Protein AF-A0A0M3J555-F1 (afdb_monomer)

Sequence (147 aa):
MDWLNENDEHSMDILRNAYNRDKSDNFPQTSEHTKFSNSVVDVFTQLNEALKLLKQMDCPNPEVFADMMKRFSKTLNKVLLAYADMVQKDFGKFVSNEKLACILMNNVQQLRVQLEKIYENMGGPNLDPAANTVLTNLQKKLNAVLD

Mean predicted aligned error: 4.76 Å

Secondary structure (DSSP, 8-state):
-HHHHHHHHHHHHHHHHHHHHHHHTT--EEETTEEEEHHHHHHHHHHHHHHHHHHHS--S-HHHHHHHHHHHHHHHHHHHHHHHHHHHHHHHHHTTSHHHHHHHHHHHHHHHHHHHHHHHHHTGGGS-HHHHHHHHHHHHHHHHHH-

pLDDT: mean 88.7, std 6.33, range [58.53, 95.0]

Nearest PDB structures (foldseek):
  7t7c-assembly1_A  TM=9.807E-01  e=5.145E-11  Rattus norvegicus
  3swh-assembly2_B  TM=9.793E-01  e=9.413E-11  Rattus norvegicus
  5ue8-assembly2_B  TM=9.803E-01  e=9.413E-11  Rattus norvegicus
  3swh-assembly1_A  TM=9.825E-01  e=1.557E-10  Rattus norvegicus
  4y21-assembly1_A  TM=9.744E-01  e=2.106E-10  Rattus norvegicus

Structure (mmCIF, N/CA/C/O backbone):
data_AF-A0A0M3J555-F1
#
_entry.id   AF-A0A0M3J555-F1
#
loop_
_atom_site.group_PDB
_atom_site.id
_atom_site.type_symbol
_atom_site.label_atom_id
_atom_site.label_alt_id
_atom_site.label_comp_id
_atom_site.label_asym_id
_atom_site.label_entity_id
_atom_site.label_seq_id
_atom_site.pdbx_PDB_ins_code
_atom_site.Cartn_x
_atom_site.Cartn_y
_atom_site.Cartn_z
_atom_site.occupancy
_atom_site.B_iso_or_equiv
_atom_site.auth_seq_id
_atom_site.auth_comp_id
_atom_site.auth_asym_id
_atom_site.auth_atom_id
_atom_site.pdbx_PDB_model_num
ATOM 1 N N . MET A 1 1 ? 10.109 -15.142 -14.654 1.00 58.53 1 MET A N 1
ATOM 2 C CA . MET A 1 1 ? 9.412 -14.051 -13.918 1.00 58.53 1 MET A CA 1
ATOM 3 C C . MET A 1 1 ? 8.562 -14.637 -12.785 1.00 58.53 1 MET A C 1
ATOM 5 O O . MET A 1 1 ? 7.596 -14.017 -12.361 1.00 58.53 1 MET A O 1
ATOM 9 N N . ASP A 1 2 ? 8.927 -15.816 -12.280 1.00 75.12 2 ASP A N 1
ATOM 10 C CA . ASP A 1 2 ? 8.153 -16.574 -11.294 1.00 75.12 2 ASP A CA 1
ATOM 11 C C . ASP A 1 2 ? 8.258 -15.962 -9.897 1.00 75.12 2 ASP A C 1
ATOM 13 O O . ASP A 1 2 ? 7.241 -15.809 -9.233 1.00 75.12 2 ASP A O 1
ATOM 17 N N . TRP A 1 3 ? 9.429 -15.419 -9.543 1.00 84.38 3 TRP A N 1
ATOM 18 C CA . TRP A 1 3 ? 9.648 -14.745 -8.259 1.00 84.38 3 TRP A CA 1
ATO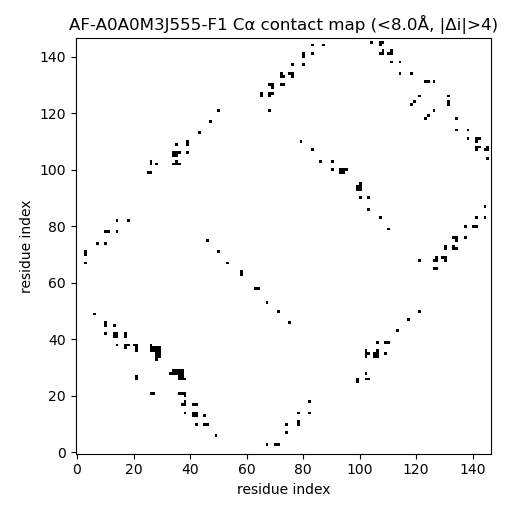M 19 C C . TRP A 1 3 ? 8.676 -13.588 -7.985 1.00 84.38 3 TRP A C 1
ATOM 21 O O . TRP A 1 3 ? 8.223 -13.411 -6.862 1.00 84.38 3 TRP A O 1
ATOM 31 N N . LEU A 1 4 ? 8.313 -12.789 -8.999 1.00 82.25 4 LEU A N 1
ATOM 32 C CA . LEU A 1 4 ? 7.358 -11.687 -8.804 1.00 82.25 4 LEU A CA 1
ATOM 33 C C . LEU A 1 4 ? 5.930 -12.187 -8.574 1.00 82.25 4 LEU A C 1
ATOM 35 O O . LEU A 1 4 ? 5.174 -11.524 -7.869 1.00 82.25 4 LEU A O 1
ATOM 39 N N . ASN A 1 5 ? 5.566 -13.329 -9.162 1.00 86.38 5 ASN A N 1
ATOM 40 C CA . ASN A 1 5 ? 4.270 -13.956 -8.916 1.00 86.38 5 ASN A CA 1
ATOM 41 C C . ASN A 1 5 ? 4.243 -14.562 -7.508 1.00 86.38 5 ASN A C 1
ATOM 43 O O . ASN A 1 5 ? 3.308 -14.295 -6.762 1.00 86.38 5 ASN A O 1
ATOM 47 N N . GLU A 1 6 ? 5.308 -15.270 -7.119 1.00 88.06 6 GLU A N 1
ATOM 48 C CA . GLU A 1 6 ? 5.482 -15.789 -5.757 1.00 88.06 6 GLU A CA 1
ATOM 49 C C . GLU A 1 6 ? 5.450 -14.654 -4.728 1.00 88.06 6 GLU A C 1
ATOM 51 O O . GLU A 1 6 ? 4.784 -14.759 -3.704 1.00 88.06 6 GLU A O 1
ATOM 56 N N . ASN A 1 7 ? 6.104 -13.526 -5.018 1.00 88.19 7 ASN A N 1
ATOM 57 C CA . ASN A 1 7 ? 6.066 -12.348 -4.162 1.00 88.19 7 ASN A CA 1
ATOM 58 C C . ASN A 1 7 ? 4.658 -11.733 -4.066 1.00 88.19 7 ASN A C 1
ATOM 60 O O . ASN A 1 7 ? 4.293 -11.247 -2.997 1.00 88.19 7 ASN A O 1
ATOM 64 N N . ASP A 1 8 ? 3.874 -11.724 -5.150 1.00 88.94 8 ASP A N 1
ATOM 65 C CA . ASP A 1 8 ? 2.483 -11.238 -5.143 1.00 88.94 8 ASP A CA 1
ATOM 66 C C . ASP A 1 8 ? 1.616 -12.095 -4.209 1.00 88.94 8 ASP A C 1
ATOM 68 O O . ASP A 1 8 ? 0.944 -11.560 -3.324 1.00 88.94 8 ASP A O 1
ATOM 72 N N . GLU A 1 9 ? 1.687 -13.421 -4.352 1.00 90.38 9 GLU A N 1
ATOM 73 C CA . GLU A 1 9 ? 0.966 -14.376 -3.499 1.00 90.38 9 GLU A CA 1
ATOM 74 C C . GLU A 1 9 ? 1.433 -14.286 -2.043 1.00 90.38 9 GLU A C 1
ATOM 76 O O . GLU A 1 9 ? 0.616 -14.120 -1.135 1.00 90.38 9 GLU A O 1
ATOM 81 N N . HIS A 1 10 ? 2.747 -14.273 -1.821 1.00 91.38 10 HIS A N 1
ATOM 82 C CA . HIS A 1 10 ? 3.330 -14.164 -0.490 1.00 91.38 10 HIS A CA 1
ATOM 83 C C . HIS A 1 10 ? 2.940 -12.853 0.205 1.00 91.38 10 HIS A C 1
ATOM 85 O O . HIS A 1 10 ? 2.546 -12.860 1.371 1.00 91.38 10 HIS A O 1
ATOM 91 N N . SER A 1 11 ? 2.968 -11.722 -0.508 1.00 91.81 11 SER A N 1
ATOM 92 C CA . SER A 1 11 ? 2.567 -10.422 0.047 1.00 91.81 11 SER A CA 1
ATOM 93 C C . SER A 1 11 ? 1.080 -10.390 0.413 1.00 91.81 11 SER A C 1
ATOM 95 O O . SER A 1 11 ? 0.706 -9.799 1.428 1.00 91.81 11 SER A O 1
ATOM 97 N N . MET A 1 12 ? 0.226 -11.045 -0.378 1.00 92.94 12 MET A N 1
ATOM 98 C CA . MET A 1 12 ? -1.204 -11.180 -0.084 1.00 92.94 12 MET A CA 1
ATOM 99 C C . MET A 1 12 ? -1.474 -12.076 1.131 1.00 92.94 12 MET A C 1
ATOM 101 O O . MET A 1 12 ? -2.362 -11.766 1.931 1.00 92.94 12 MET A O 1
ATOM 105 N N . ASP A 1 13 ? -0.713 -13.153 1.306 1.00 93.81 13 ASP A N 1
ATOM 106 C CA . ASP A 1 13 ? -0.829 -14.019 2.481 1.00 93.81 13 ASP A CA 1
ATOM 107 C C . ASP A 1 13 ? -0.326 -13.329 3.749 1.00 93.81 13 ASP A C 1
ATOM 109 O O . ASP A 1 13 ? -1.003 -13.378 4.779 1.00 93.81 13 ASP A O 1
ATOM 113 N N . ILE A 1 14 ? 0.800 -12.610 3.677 1.00 92.06 14 ILE A N 1
ATOM 114 C CA . ILE A 1 14 ? 1.294 -11.779 4.784 1.00 92.06 14 ILE A CA 1
ATOM 115 C C . ILE A 1 14 ? 0.245 -10.744 5.178 1.00 92.06 14 ILE A C 1
ATOM 117 O O . ILE A 1 14 ? -0.071 -10.631 6.360 1.00 92.06 14 ILE A O 1
ATOM 121 N N . LEU A 1 15 ? -0.356 -10.053 4.208 1.00 94.38 15 LEU A N 1
ATOM 122 C CA . LEU A 1 15 ? -1.452 -9.120 4.454 1.00 94.38 15 LEU A CA 1
ATOM 123 C C . LEU A 1 15 ? -2.600 -9.770 5.232 1.00 94.38 15 LEU A C 1
ATOM 125 O O . LEU A 1 15 ? -3.026 -9.248 6.263 1.00 94.38 15 LEU A O 1
ATOM 129 N N . ARG A 1 16 ? -3.114 -10.901 4.741 1.00 93.75 16 ARG A N 1
ATOM 130 C CA . ARG A 1 16 ? -4.250 -11.588 5.370 1.00 93.75 16 ARG A CA 1
ATOM 131 C C . ARG A 1 16 ? -3.902 -12.052 6.777 1.00 93.75 16 ARG A C 1
ATOM 133 O O . ARG A 1 16 ? -4.712 -11.890 7.686 1.00 93.75 16 ARG A O 1
ATOM 140 N N . ASN A 1 17 ? -2.712 -12.610 6.962 1.00 94.12 17 ASN A N 1
ATOM 141 C CA . ASN A 1 17 ? -2.253 -13.104 8.254 1.00 94.12 17 ASN A CA 1
ATOM 142 C C . ASN A 1 17 ? -2.044 -11.962 9.251 1.00 94.12 17 ASN A C 1
ATOM 144 O O . ASN A 1 17 ? -2.542 -12.046 10.373 1.00 94.12 17 ASN A O 1
ATOM 148 N N . ALA A 1 18 ? -1.376 -10.884 8.832 1.00 92.94 18 ALA A N 1
ATOM 149 C CA . ALA A 1 18 ? -1.153 -9.696 9.647 1.00 92.94 18 ALA A CA 1
ATOM 150 C C . ALA A 1 18 ? -2.485 -9.058 10.052 1.00 92.94 18 ALA A C 1
ATOM 152 O O . ALA A 1 18 ? -2.718 -8.823 11.234 1.00 92.94 18 ALA A O 1
ATOM 153 N N . TYR A 1 19 ? -3.400 -8.856 9.099 1.00 93.38 19 TYR A N 1
ATOM 154 C CA . TYR A 1 19 ? -4.707 -8.264 9.377 1.00 93.38 19 TYR A CA 1
ATOM 155 C C . TYR A 1 19 ? -5.557 -9.135 10.307 1.00 93.38 19 TYR A C 1
ATOM 157 O O . TYR A 1 19 ? -6.131 -8.626 11.262 1.00 93.38 19 TYR A O 1
ATOM 165 N N . ASN A 1 20 ? -5.645 -10.446 10.062 1.00 92.44 20 ASN A N 1
ATOM 166 C CA . ASN A 1 20 ? -6.460 -11.335 10.896 1.00 92.44 20 ASN A CA 1
ATOM 167 C C . ASN A 1 20 ? -5.905 -11.479 12.317 1.00 92.44 20 ASN A C 1
ATOM 169 O O . ASN A 1 20 ? -6.692 -11.541 13.259 1.00 92.44 20 ASN A O 1
ATOM 173 N N . ARG A 1 21 ? -4.575 -11.497 12.477 1.00 92.88 21 ARG A N 1
ATOM 174 C CA . ARG A 1 21 ? -3.924 -11.492 13.793 1.00 92.88 21 ARG A CA 1
ATOM 175 C C . ARG A 1 21 ? -4.228 -10.198 14.545 1.00 92.88 21 ARG A C 1
ATOM 177 O O . ARG A 1 21 ? -4.726 -10.228 15.664 1.00 92.88 21 ARG A O 1
ATOM 184 N N . ASP A 1 22 ? -4.014 -9.066 13.889 1.00 91.06 22 ASP A N 1
ATOM 185 C CA . ASP A 1 22 ? -4.273 -7.749 14.468 1.00 91.06 22 ASP A CA 1
ATOM 186 C C . ASP A 1 22 ? -5.759 -7.593 14.826 1.00 91.06 22 ASP A C 1
ATOM 188 O O . ASP A 1 22 ? -6.105 -7.121 15.903 1.00 91.06 22 ASP A O 1
ATOM 192 N N . LYS A 1 23 ? -6.656 -8.115 13.984 1.00 89.31 23 LYS A N 1
ATOM 193 C CA . LYS A 1 23 ? -8.092 -8.196 14.258 1.00 89.31 23 LYS A CA 1
ATOM 194 C C . LYS A 1 23 ? -8.417 -9.050 15.485 1.00 89.31 23 LYS A C 1
ATOM 196 O O . LYS A 1 23 ? -9.264 -8.636 16.275 1.00 89.31 23 LYS A O 1
ATOM 201 N N . SER A 1 24 ? -7.789 -10.218 15.659 1.00 89.62 24 SER A N 1
ATOM 202 C CA . SER A 1 24 ? -8.004 -11.047 16.857 1.00 89.62 24 SER A CA 1
ATOM 203 C C . SER A 1 24 ? -7.540 -10.359 18.139 1.00 89.62 24 SER A C 1
ATOM 205 O O . SER A 1 24 ? -8.157 -10.547 19.185 1.00 89.62 24 SER A O 1
ATOM 207 N N . ASP A 1 25 ? -6.532 -9.495 18.033 1.00 87.56 25 ASP A N 1
ATOM 208 C CA . ASP A 1 25 ? -6.000 -8.711 19.148 1.00 87.56 25 ASP A CA 1
ATOM 209 C C . ASP A 1 25 ? -6.741 -7.371 19.354 1.00 87.56 25 ASP A C 1
ATOM 211 O O . ASP A 1 25 ? -6.384 -6.593 20.237 1.00 87.56 25 ASP A O 1
ATOM 215 N N . ASN A 1 26 ? -7.809 -7.101 18.589 1.00 85.50 26 ASN A N 1
ATOM 216 C CA . ASN A 1 26 ? -8.539 -5.825 18.555 1.00 85.50 26 ASN A CA 1
ATOM 217 C C . ASN A 1 26 ? -7.656 -4.624 18.173 1.00 85.50 26 ASN A C 1
ATOM 219 O O . ASN A 1 26 ? -7.727 -3.570 18.801 1.00 85.50 26 ASN A O 1
ATOM 223 N N . PHE A 1 27 ? -6.841 -4.775 17.133 1.00 85.88 27 PHE A N 1
ATOM 224 C CA . PHE A 1 27 ? -5.989 -3.733 16.554 1.00 85.88 27 PHE A CA 1
ATOM 225 C C . PHE A 1 27 ? -5.185 -2.964 17.616 1.00 85.88 27 PHE A C 1
ATOM 227 O O . PHE A 1 27 ? -5.351 -1.747 17.751 1.00 85.88 27 PHE A O 1
ATOM 234 N N . PRO A 1 28 ? -4.337 -3.642 18.413 1.00 82.50 28 PRO A N 1
ATOM 235 C CA . PRO A 1 28 ? -3.532 -2.981 19.427 1.00 82.50 28 PRO A CA 1
ATOM 236 C C . PRO A 1 28 ? -2.680 -1.876 18.797 1.00 82.50 28 PRO A C 1
ATOM 238 O O . PRO A 1 28 ? -2.074 -2.045 17.737 1.00 82.50 28 PRO A O 1
ATOM 241 N N . GLN A 1 29 ? -2.620 -0.726 19.465 1.00 76.50 29 GLN A N 1
ATOM 242 C CA . GLN A 1 29 ? -1.724 0.348 19.053 1.00 76.50 29 GLN A CA 1
ATOM 243 C C . GLN A 1 29 ? -0.276 -0.104 19.223 1.00 76.50 29 GLN A C 1
ATOM 245 O O . GLN A 1 29 ? 0.083 -0.670 20.254 1.00 76.50 29 GLN A O 1
ATOM 250 N N . THR A 1 30 ? 0.561 0.207 18.234 1.00 70.81 30 THR A N 1
ATOM 251 C CA . THR A 1 30 ? 1.986 -0.164 18.266 1.00 70.81 30 THR A CA 1
ATOM 252 C C . THR A 1 30 ? 2.720 0.497 19.448 1.00 70.81 30 THR A C 1
ATOM 254 O O . THR A 1 30 ? 3.649 -0.073 20.010 1.00 70.81 30 THR A O 1
ATOM 257 N N . SER A 1 31 ? 2.309 1.710 19.844 1.00 70.12 31 SER A N 1
ATOM 258 C CA . SER A 1 31 ? 2.800 2.424 21.033 1.00 70.12 31 SER A CA 1
ATOM 259 C C . SER A 1 31 ? 1.861 3.582 21.407 1.00 70.12 31 SER A C 1
ATOM 261 O O . SER A 1 31 ? 0.975 3.924 20.624 1.00 70.12 31 SER A O 1
ATOM 263 N N . GLU A 1 32 ? 2.080 4.252 22.547 1.00 65.69 32 GLU A N 1
ATOM 264 C CA . GLU A 1 32 ? 1.340 5.478 22.914 1.00 65.69 32 GLU A CA 1
ATOM 265 C C . GLU A 1 32 ? 1.477 6.606 21.877 1.00 65.69 32 GLU A C 1
ATOM 267 O O . GLU A 1 32 ? 0.552 7.395 21.682 1.00 65.69 32 GLU A O 1
ATOM 272 N N . HIS A 1 33 ? 2.606 6.667 21.167 1.00 72.06 33 HIS A N 1
ATOM 273 C CA . HIS A 1 33 ? 2.853 7.665 20.123 1.00 72.06 33 HIS A CA 1
ATOM 274 C C . HIS A 1 33 ? 2.376 7.210 18.738 1.00 72.06 33 HIS A C 1
ATOM 276 O O . HIS A 1 33 ? 2.376 7.999 17.789 1.00 72.06 33 HIS A O 1
ATOM 282 N N . THR A 1 34 ? 1.962 5.948 18.600 1.00 74.56 34 THR A N 1
ATOM 283 C CA . THR A 1 34 ? 1.545 5.361 17.329 1.00 74.56 34 THR A CA 1
ATOM 284 C C . THR A 1 34 ? 0.035 5.184 17.301 1.00 74.56 34 THR A C 1
ATOM 286 O O . THR A 1 34 ? -0.561 4.462 18.097 1.00 74.56 34 THR A O 1
ATOM 289 N N . LYS A 1 35 ? -0.612 5.849 16.346 1.00 83.62 35 LYS A N 1
ATOM 290 C CA . LYS A 1 35 ? -2.074 5.816 16.216 1.00 83.62 35 LYS A CA 1
ATOM 291 C C . LYS A 1 35 ? -2.597 4.686 15.318 1.00 83.62 35 LYS A C 1
ATOM 293 O O . LYS A 1 35 ? -3.805 4.536 15.194 1.00 83.62 35 LYS A O 1
ATOM 298 N N . PHE A 1 36 ? -1.695 3.912 14.717 1.00 87.62 36 PHE A N 1
ATOM 299 C CA . PHE A 1 36 ? -1.985 2.754 13.872 1.00 87.62 36 PHE A CA 1
ATOM 300 C C . PHE A 1 36 ? -1.516 1.453 14.541 1.00 87.62 36 PHE A C 1
ATOM 302 O O . PHE A 1 36 ? -0.683 1.461 15.462 1.00 87.62 36 PHE A O 1
ATOM 309 N N . SER A 1 37 ? -2.062 0.339 14.073 1.00 89.44 37 SER A N 1
ATOM 310 C CA . SER A 1 37 ? -1.819 -0.993 14.617 1.00 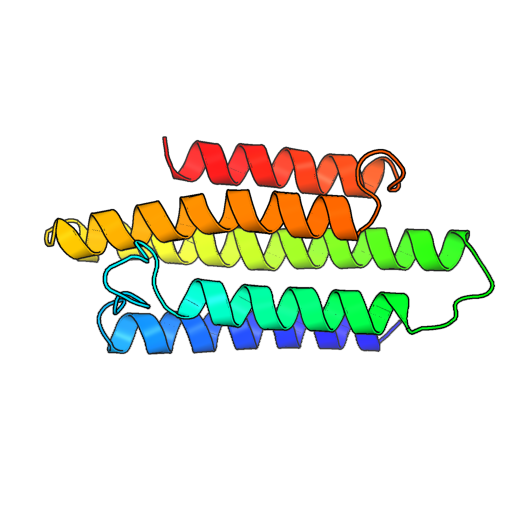89.44 37 SER A CA 1
ATOM 311 C C . SER A 1 37 ? -0.725 -1.762 13.870 1.00 89.44 37 SER A C 1
ATOM 313 O O . SER A 1 37 ? -0.221 -1.328 12.826 1.00 89.44 37 SER A O 1
ATOM 315 N N . ASN A 1 38 ? -0.342 -2.913 14.426 1.00 88.81 38 ASN A N 1
ATOM 316 C CA . ASN A 1 38 ? 0.830 -3.676 13.988 1.00 88.81 38 ASN A CA 1
ATOM 317 C C . ASN A 1 38 ? 0.708 -4.203 12.551 1.00 88.81 38 ASN A C 1
ATOM 319 O O . ASN A 1 38 ? 1.714 -4.278 11.847 1.00 88.81 38 ASN A O 1
ATOM 323 N N . SER A 1 39 ? -0.508 -4.487 12.065 1.00 91.94 39 SER A N 1
ATOM 324 C CA . SER A 1 39 ? -0.693 -5.021 10.706 1.00 91.94 39 SER A CA 1
ATOM 325 C C . SER A 1 39 ? -0.153 -4.103 9.610 1.00 91.94 39 SER A C 1
ATOM 327 O O . SER A 1 39 ? 0.325 -4.586 8.585 1.00 91.94 39 SER A O 1
ATOM 329 N N . VAL A 1 40 ? -0.185 -2.782 9.815 1.00 92.38 40 VAL A N 1
ATOM 330 C CA . VAL A 1 40 ? 0.393 -1.834 8.856 1.00 92.38 40 VAL A CA 1
ATOM 331 C C . VAL A 1 40 ? 1.914 -1.976 8.813 1.00 92.38 40 VAL A C 1
ATOM 333 O O . VAL A 1 40 ? 2.502 -1.971 7.733 1.00 92.38 40 VAL A O 1
ATOM 336 N N . VAL A 1 41 ? 2.556 -2.134 9.972 1.00 91.12 41 VAL A N 1
ATOM 337 C CA . VAL A 1 41 ? 4.012 -2.315 10.064 1.00 91.12 41 VAL A CA 1
ATOM 338 C C . VAL A 1 41 ? 4.432 -3.603 9.369 1.00 91.12 41 VAL A C 1
ATOM 340 O O . VAL A 1 41 ? 5.353 -3.569 8.555 1.00 91.12 41 VAL A O 1
ATOM 343 N N . ASP A 1 42 ? 3.732 -4.706 9.624 1.00 91.75 42 ASP A N 1
A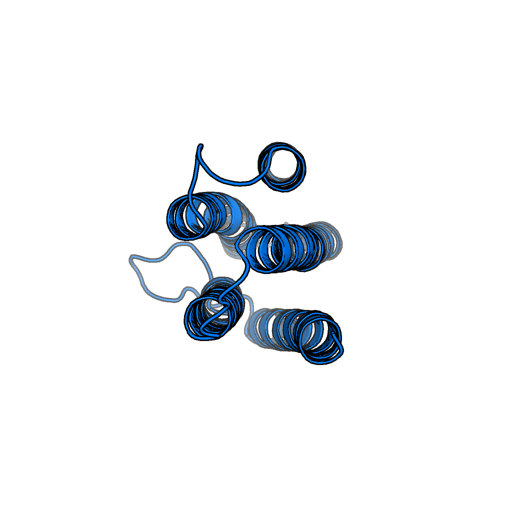TOM 344 C CA . ASP A 1 42 ? 4.043 -6.012 9.035 1.00 91.75 42 ASP A CA 1
ATOM 345 C C . ASP A 1 42 ? 3.938 -5.982 7.502 1.00 91.75 42 ASP A C 1
ATOM 347 O O . ASP A 1 42 ? 4.871 -6.379 6.798 1.00 91.75 42 ASP A O 1
ATOM 351 N N . VAL A 1 43 ? 2.839 -5.431 6.970 1.00 94.00 43 VAL A N 1
ATOM 352 C CA . VAL A 1 43 ? 2.619 -5.320 5.518 1.00 94.00 43 VAL A CA 1
ATOM 353 C C . VAL A 1 43 ? 3.700 -4.465 4.862 1.00 94.00 43 VAL A C 1
ATOM 355 O O . VAL A 1 43 ? 4.285 -4.873 3.858 1.00 94.00 43 VAL A O 1
ATOM 358 N N . PHE A 1 44 ? 4.012 -3.294 5.421 1.00 93.06 44 PHE A N 1
ATOM 359 C CA . PHE A 1 44 ? 5.032 -2.424 4.834 1.00 93.06 44 PHE A CA 1
ATOM 360 C C . PHE A 1 44 ? 6.452 -2.943 5.020 1.00 93.06 44 PHE A C 1
ATOM 362 O O . PHE A 1 44 ? 7.292 -2.669 4.164 1.00 93.06 44 PHE A O 1
ATOM 369 N N . THR A 1 45 ? 6.736 -3.690 6.084 1.00 92.81 45 THR A N 1
ATOM 370 C CA . THR A 1 45 ? 8.037 -4.345 6.262 1.00 92.81 45 THR A CA 1
ATOM 371 C C . THR A 1 45 ? 8.274 -5.322 5.120 1.00 92.81 45 THR A C 1
ATOM 373 O O . THR A 1 45 ? 9.292 -5.209 4.438 1.00 92.81 45 THR A O 1
ATOM 376 N N . GLN A 1 46 ? 7.287 -6.174 4.820 1.00 92.75 46 GLN A N 1
ATOM 377 C CA . GLN A 1 46 ? 7.404 -7.105 3.703 1.00 92.75 46 GLN A CA 1
ATOM 378 C C . GLN A 1 46 ? 7.507 -6.390 2.347 1.00 92.75 46 GLN A C 1
ATOM 380 O O . GLN A 1 46 ? 8.376 -6.700 1.536 1.00 92.75 46 GLN A O 1
ATOM 385 N N . LEU A 1 47 ? 6.664 -5.388 2.083 1.00 94.12 47 LEU A N 1
ATOM 386 C CA . LEU A 1 47 ? 6.731 -4.654 0.813 1.00 94.12 47 LEU A CA 1
ATOM 387 C C . LEU A 1 47 ? 8.086 -3.944 0.625 1.00 94.12 47 LEU A C 1
ATOM 389 O O . LEU A 1 47 ? 8.633 -3.935 -0.477 1.00 94.12 47 LEU A O 1
ATOM 393 N N . ASN A 1 48 ? 8.662 -3.378 1.689 1.00 93.25 48 ASN A N 1
ATOM 394 C CA . ASN A 1 48 ? 9.991 -2.770 1.623 1.00 93.25 48 ASN A CA 1
ATOM 395 C C . ASN A 1 48 ? 11.099 -3.808 1.418 1.00 93.25 48 ASN A C 1
ATOM 397 O O . ASN A 1 48 ? 12.046 -3.541 0.677 1.00 93.25 48 ASN A O 1
ATOM 401 N N . GLU A 1 49 ? 10.992 -4.979 2.045 1.00 92.44 49 GLU A N 1
ATOM 402 C CA . GLU A 1 49 ? 11.938 -6.075 1.841 1.00 92.44 49 GLU A CA 1
ATOM 403 C C . GLU A 1 49 ? 11.895 -6.578 0.394 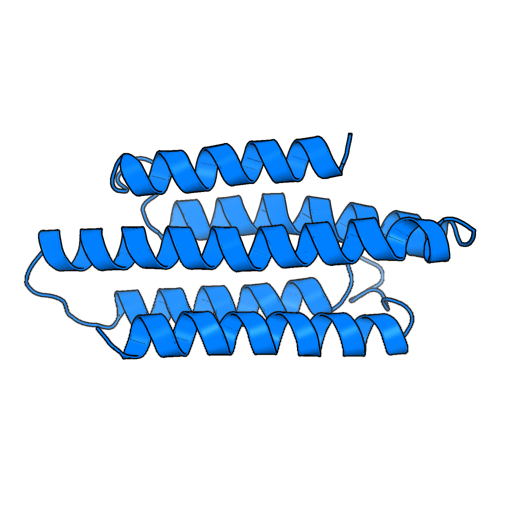1.00 92.44 49 GLU A C 1
ATOM 405 O O . GLU A 1 49 ? 12.936 -6.645 -0.262 1.00 92.44 49 GLU A O 1
ATOM 410 N N . ALA A 1 50 ? 10.698 -6.797 -0.153 1.00 91.88 50 ALA A N 1
ATOM 411 C CA . ALA A 1 50 ? 10.502 -7.158 -1.553 1.00 91.88 50 ALA A CA 1
ATOM 412 C C . ALA A 1 50 ? 11.104 -6.117 -2.513 1.00 91.88 50 ALA A C 1
ATOM 414 O O . ALA A 1 50 ? 11.802 -6.477 -3.463 1.00 91.88 50 ALA A O 1
ATOM 415 N N . LEU A 1 51 ? 10.905 -4.820 -2.244 1.00 91.38 51 LEU A N 1
ATOM 416 C CA . LEU A 1 51 ? 11.524 -3.745 -3.027 1.00 91.38 51 LEU A CA 1
ATOM 417 C C . LEU A 1 51 ? 13.055 -3.771 -2.927 1.00 91.38 51 LEU A C 1
ATOM 419 O O . LEU A 1 51 ? 13.748 -3.567 -3.926 1.00 91.38 51 LEU A O 1
ATOM 423 N N . LYS A 1 52 ? 13.597 -4.009 -1.729 1.00 91.12 52 LYS A N 1
ATOM 424 C CA . LYS A 1 52 ? 15.043 -4.101 -1.507 1.00 91.12 52 LYS A CA 1
ATOM 425 C C . LYS A 1 52 ? 15.642 -5.272 -2.283 1.00 91.12 52 LYS A C 1
ATOM 427 O O . LYS A 1 52 ? 16.657 -5.077 -2.944 1.00 91.12 52 LYS A O 1
ATOM 432 N N . LEU A 1 53 ? 15.001 -6.440 -2.251 1.00 89.88 53 LEU A N 1
ATOM 433 C CA . LEU A 1 53 ? 15.416 -7.610 -3.027 1.00 89.88 53 LEU A CA 1
ATOM 434 C C . LEU A 1 53 ? 15.373 -7.321 -4.529 1.00 89.88 53 LEU A C 1
ATOM 436 O O . LEU A 1 53 ? 16.351 -7.570 -5.226 1.00 89.88 53 LEU A O 1
ATOM 440 N N . LEU A 1 54 ? 14.296 -6.697 -5.012 1.00 87.69 54 LEU A N 1
ATOM 441 C CA . LEU A 1 54 ? 14.153 -6.307 -6.417 1.00 87.69 54 LEU A CA 1
ATOM 442 C C . LEU A 1 54 ? 15.270 -5.350 -6.861 1.00 87.69 54 LEU A C 1
ATOM 444 O O . LEU A 1 54 ? 15.818 -5.508 -7.946 1.00 87.69 54 LEU A O 1
ATOM 448 N N . LYS A 1 55 ? 15.663 -4.396 -6.010 1.00 85.94 55 LYS A N 1
ATOM 449 C CA . LYS A 1 55 ? 16.801 -3.495 -6.265 1.00 85.94 55 LYS A CA 1
ATOM 450 C C . LYS A 1 55 ? 18.167 -4.181 -6.209 1.00 85.94 55 LYS A C 1
ATOM 452 O O . LYS A 1 55 ? 19.100 -3.698 -6.839 1.00 85.94 55 LYS A O 1
ATOM 457 N N . GLN A 1 56 ? 18.301 -5.249 -5.427 1.00 87.38 56 GLN A N 1
ATOM 458 C CA . GLN A 1 56 ? 19.534 -6.034 -5.316 1.00 87.38 56 GLN A CA 1
ATOM 459 C C . GLN A 1 56 ? 19.706 -7.038 -6.457 1.00 87.38 56 GLN A C 1
ATOM 461 O O . GLN A 1 56 ? 20.811 -7.535 -6.663 1.00 87.38 56 GLN A O 1
ATOM 466 N N . MET A 1 57 ? 18.640 -7.333 -7.205 1.00 79.50 57 MET A N 1
ATOM 467 C CA . MET A 1 57 ? 18.748 -8.056 -8.465 1.00 79.50 57 MET A CA 1
ATOM 468 C C . MET A 1 57 ? 19.470 -7.150 -9.459 1.00 79.50 57 MET A C 1
ATOM 470 O O . MET A 1 57 ? 18.852 -6.283 -10.072 1.00 79.50 57 MET A O 1
ATOM 474 N N . ASP A 1 58 ? 20.785 -7.331 -9.569 1.00 66.19 58 ASP A N 1
ATOM 475 C CA . ASP A 1 58 ? 21.681 -6.592 -10.460 1.00 66.19 58 ASP A CA 1
ATOM 476 C C . ASP A 1 58 ? 21.252 -6.820 -11.923 1.00 66.19 58 ASP A C 1
ATOM 478 O O . ASP A 1 58 ? 21.688 -7.752 -12.600 1.00 66.19 58 ASP A O 1
ATOM 482 N N . CYS A 1 59 ? 20.261 -6.045 -12.372 1.00 71.94 59 CYS A N 1
ATOM 483 C CA . CYS A 1 59 ? 19.649 -6.166 -13.686 1.00 71.94 59 CYS A CA 1
ATOM 484 C C . CYS A 1 59 ? 20.438 -5.298 -14.668 1.00 71.94 59 CYS A C 1
ATOM 486 O O . CYS A 1 59 ? 20.289 -4.076 -14.642 1.00 71.94 59 CYS A O 1
ATOM 488 N N . PRO A 1 60 ? 21.216 -5.891 -15.592 1.00 75.44 60 PRO A N 1
ATOM 489 C CA . PRO A 1 60 ? 22.019 -5.117 -16.534 1.00 75.44 60 PRO A CA 1
ATOM 490 C C . PRO A 1 60 ? 21.165 -4.382 -17.579 1.00 75.44 60 PRO A C 1
ATOM 492 O O . PRO A 1 60 ? 21.660 -3.474 -18.241 1.00 75.44 60 PRO A O 1
ATOM 495 N N . ASN A 1 61 ? 19.890 -4.767 -17.749 1.00 85.62 61 ASN A N 1
ATOM 496 C CA . ASN A 1 61 ? 18.970 -4.140 -18.694 1.00 85.62 61 ASN A CA 1
ATOM 497 C C . ASN A 1 61 ? 17.957 -3.217 -17.971 1.00 85.62 61 ASN A C 1
ATOM 499 O O . ASN A 1 61 ? 17.101 -3.724 -17.233 1.00 85.62 61 ASN A O 1
ATOM 503 N N . PRO A 1 62 ? 17.984 -1.891 -18.223 1.00 82.94 62 PRO A N 1
ATOM 504 C CA . PRO A 1 62 ? 17.057 -0.938 -17.611 1.00 82.94 62 PRO A CA 1
ATOM 505 C C . PRO A 1 62 ? 15.589 -1.175 -18.000 1.00 82.94 62 PRO A C 1
ATOM 507 O O . PRO A 1 62 ? 14.698 -0.891 -17.202 1.00 82.94 62 PRO A O 1
ATOM 510 N N . GLU A 1 63 ? 15.310 -1.735 -19.180 1.00 85.25 63 GLU A N 1
ATOM 511 C CA . GLU A 1 63 ? 13.940 -2.051 -19.608 1.00 85.25 63 GLU A CA 1
ATOM 512 C C . GLU A 1 63 ? 13.336 -3.190 -18.779 1.00 85.25 63 GLU A C 1
ATOM 514 O O . GLU A 1 63 ? 12.163 -3.143 -18.407 1.00 85.25 63 GLU A O 1
ATOM 519 N N . VAL A 1 64 ? 14.149 -4.195 -18.432 1.00 85.81 64 VAL A N 1
ATOM 520 C CA . VAL A 1 64 ? 13.719 -5.310 -17.574 1.00 85.81 64 VAL A CA 1
ATOM 521 C C . VAL A 1 64 ? 13.454 -4.805 -16.162 1.00 85.81 64 VAL A C 1
ATOM 523 O O . VAL A 1 64 ? 12.414 -5.120 -15.587 1.00 85.81 64 VAL A O 1
ATOM 526 N N . PHE A 1 65 ? 14.340 -3.962 -15.629 1.00 85.19 65 PHE A N 1
ATOM 527 C CA . PHE A 1 65 ? 14.141 -3.337 -14.323 1.00 85.19 65 PHE A CA 1
ATOM 528 C C . PHE A 1 65 ? 12.862 -2.484 -14.284 1.00 85.19 65 PHE A C 1
ATOM 530 O O . PHE A 1 65 ? 12.088 -2.558 -13.327 1.00 85.19 65 PHE A O 1
ATOM 537 N N . ALA A 1 66 ? 12.577 -1.736 -15.355 1.00 86.94 66 ALA A N 1
ATOM 538 C CA . ALA A 1 66 ? 11.331 -0.988 -15.491 1.00 86.94 66 ALA A CA 1
ATOM 539 C C . ALA A 1 66 ? 10.094 -1.909 -15.529 1.00 86.94 66 ALA A C 1
ATOM 541 O O . ALA A 1 66 ? 9.090 -1.596 -14.885 1.00 86.94 66 ALA A O 1
ATOM 542 N N . ASP A 1 67 ? 10.146 -3.058 -16.218 1.00 88.31 67 ASP A N 1
ATOM 543 C CA . ASP A 1 67 ? 9.057 -4.053 -16.191 1.00 88.31 67 ASP A CA 1
ATOM 544 C C . ASP A 1 67 ? 8.856 -4.653 -14.792 1.00 88.31 67 ASP A C 1
ATOM 546 O O . ASP A 1 67 ? 7.722 -4.802 -14.328 1.00 88.31 67 ASP A O 1
ATOM 550 N N . MET A 1 68 ? 9.944 -4.920 -14.067 1.00 88.19 68 MET A N 1
ATOM 551 C CA . MET A 1 68 ? 9.883 -5.393 -12.682 1.00 88.19 68 MET A CA 1
ATOM 552 C C . MET A 1 68 ? 9.237 -4.351 -11.765 1.00 88.19 68 MET A C 1
ATOM 554 O O . MET A 1 68 ? 8.328 -4.690 -11.008 1.00 88.19 68 MET A O 1
ATOM 558 N N . MET A 1 69 ? 9.613 -3.075 -11.889 1.00 90.12 69 MET A N 1
ATOM 559 C CA . MET A 1 69 ? 8.989 -1.975 -11.144 1.00 90.12 69 MET A CA 1
ATOM 560 C C . MET A 1 69 ? 7.508 -1.795 -11.497 1.00 90.12 69 MET A C 1
ATOM 562 O O . MET A 1 69 ? 6.679 -1.594 -10.605 1.00 90.12 69 MET A O 1
ATOM 566 N N . LYS A 1 70 ? 7.132 -1.942 -12.776 1.00 90.88 70 LYS A N 1
ATOM 567 C CA . LYS A 1 70 ? 5.720 -1.971 -13.199 1.00 90.88 70 LYS A CA 1
ATOM 568 C C . LYS A 1 70 ? 4.958 -3.093 -12.515 1.00 90.88 70 LYS A C 1
ATOM 570 O O . LYS A 1 70 ? 3.864 -2.860 -12.000 1.00 90.88 70 LYS A O 1
ATOM 575 N N . ARG A 1 71 ? 5.505 -4.307 -12.500 1.00 90.25 71 ARG A N 1
ATOM 576 C CA . ARG A 1 71 ? 4.872 -5.458 -11.842 1.00 90.25 71 ARG 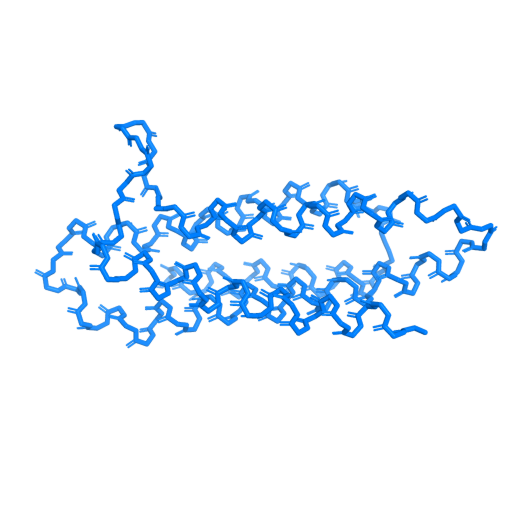A CA 1
ATOM 577 C C . ARG A 1 71 ? 4.756 -5.240 -10.337 1.00 90.25 71 ARG A C 1
ATOM 579 O O . ARG A 1 71 ? 3.665 -5.405 -9.800 1.00 90.25 71 ARG A O 1
ATOM 586 N N . PHE A 1 72 ? 5.815 -4.758 -9.696 1.00 91.56 72 PHE A N 1
ATOM 587 C CA . PHE A 1 72 ? 5.809 -4.447 -8.270 1.00 91.56 72 PHE A CA 1
ATOM 588 C C . PHE A 1 72 ? 4.763 -3.378 -7.916 1.00 91.56 72 PHE A C 1
ATOM 590 O O . PHE A 1 72 ? 4.019 -3.535 -6.951 1.00 91.56 72 PHE A O 1
ATOM 597 N N . SER A 1 73 ? 4.596 -2.349 -8.758 1.00 93.75 73 SER A N 1
ATOM 598 C CA . SER A 1 73 ? 3.538 -1.341 -8.575 1.00 93.75 73 SER A CA 1
ATOM 599 C C . SER A 1 73 ? 2.124 -1.943 -8.580 1.00 93.75 73 SER A C 1
ATOM 601 O O . SER A 1 73 ? 1.253 -1.508 -7.824 1.00 93.75 73 SER A O 1
ATOM 603 N N . LYS A 1 74 ? 1.892 -2.991 -9.384 1.00 92.44 74 LYS A N 1
ATOM 604 C CA . LYS A 1 74 ? 0.615 -3.717 -9.408 1.00 92.44 74 LYS A CA 1
ATOM 605 C C . LYS A 1 74 ? 0.417 -4.540 -8.137 1.00 92.44 74 LYS A C 1
ATOM 607 O O . LYS A 1 74 ? -0.699 -4.546 -7.625 1.00 92.44 74 LYS A O 1
ATOM 612 N N . THR A 1 75 ? 1.467 -5.178 -7.623 1.00 92.19 75 THR A N 1
ATOM 613 C CA . THR A 1 75 ? 1.434 -5.890 -6.334 1.00 92.19 75 THR A CA 1
ATOM 614 C C . THR A 1 75 ? 1.115 -4.937 -5.187 1.00 92.19 75 THR A C 1
ATOM 616 O O . THR A 1 75 ? 0.160 -5.185 -4.455 1.00 92.19 75 THR A O 1
ATOM 619 N N . LEU A 1 76 ? 1.800 -3.788 -5.093 1.00 93.94 76 LEU A N 1
ATOM 620 C CA . LEU A 1 76 ? 1.480 -2.738 -4.112 1.00 93.94 76 LEU A CA 1
ATOM 621 C C . LEU A 1 76 ? 0.004 -2.335 -4.183 1.00 93.94 76 LEU A C 1
ATOM 623 O O . LEU A 1 76 ? -0.686 -2.293 -3.167 1.00 93.94 76 LEU A O 1
ATOM 627 N N . ASN A 1 77 ? -0.503 -2.091 -5.393 1.00 94.12 77 ASN A N 1
ATOM 628 C CA . ASN A 1 77 ? -1.903 -1.743 -5.598 1.00 94.12 77 ASN A CA 1
ATOM 629 C C . ASN A 1 77 ? -2.864 -2.851 -5.153 1.00 94.12 77 ASN A C 1
ATOM 631 O O . ASN A 1 77 ? -3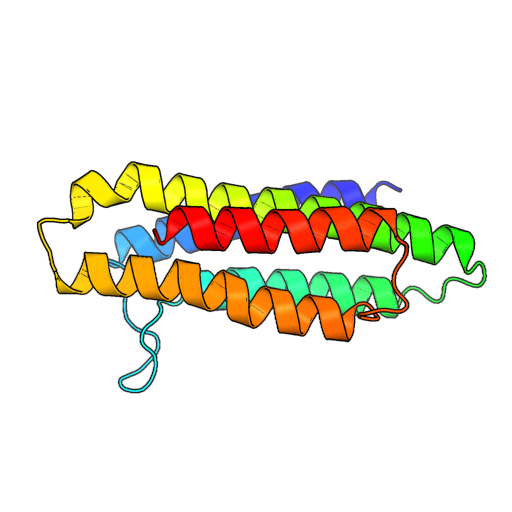.853 -2.548 -4.495 1.00 94.12 77 ASN A O 1
ATOM 635 N N . LYS A 1 78 ? -2.595 -4.120 -5.474 1.00 93.50 78 LYS A N 1
ATOM 636 C CA . LYS A 1 78 ? -3.442 -5.235 -5.024 1.00 93.50 78 LYS A CA 1
ATOM 637 C C . LYS A 1 78 ? -3.448 -5.362 -3.500 1.00 93.50 78 LYS A C 1
ATOM 639 O O . LYS A 1 78 ? -4.524 -5.412 -2.914 1.00 93.50 78 LYS A O 1
ATOM 644 N N . VAL A 1 79 ? -2.270 -5.370 -2.878 1.00 94.38 79 VAL A N 1
ATOM 645 C CA . VAL A 1 79 ? -2.099 -5.565 -1.430 1.00 94.38 79 VAL A CA 1
ATOM 646 C C . VAL A 1 79 ? -2.749 -4.425 -0.646 1.00 94.38 79 VAL A C 1
ATOM 648 O O . VAL A 1 79 ? -3.565 -4.667 0.241 1.00 94.38 79 VAL A O 1
ATOM 651 N N . LEU A 1 80 ? -2.462 -3.169 -0.997 1.00 95.00 80 LEU A N 1
ATOM 652 C CA . LEU A 1 80 ? -2.997 -2.023 -0.258 1.00 95.00 80 LEU A CA 1
ATOM 653 C C . LEU A 1 80 ? -4.505 -1.834 -0.471 1.00 95.00 80 LEU A C 1
ATOM 655 O O . LEU A 1 80 ? -5.208 -1.496 0.481 1.00 95.00 80 LEU A O 1
ATOM 659 N N . LEU A 1 81 ? -5.031 -2.096 -1.676 1.00 93.94 81 LEU A N 1
ATOM 660 C CA . LEU A 1 81 ? -6.483 -2.085 -1.892 1.00 93.94 81 LEU A CA 1
ATOM 661 C C . LEU A 1 81 ? -7.178 -3.217 -1.144 1.00 93.94 81 LEU A C 1
ATOM 663 O O . LEU A 1 81 ? -8.251 -2.994 -0.594 1.00 93.94 81 LEU A O 1
ATOM 667 N N . ALA A 1 82 ? -6.581 -4.408 -1.097 1.00 94.62 82 ALA A N 1
ATOM 668 C CA . ALA A 1 82 ? -7.128 -5.512 -0.323 1.00 94.62 82 ALA A CA 1
ATOM 669 C C . ALA A 1 82 ? -7.148 -5.186 1.178 1.00 94.62 82 ALA A C 1
ATOM 671 O O . ALA A 1 82 ? -8.157 -5.450 1.825 1.00 94.62 82 ALA A O 1
ATOM 672 N N . TYR A 1 83 ? -6.104 -4.545 1.720 1.00 94.44 83 TYR A N 1
ATOM 673 C CA . TYR A 1 83 ? -6.117 -4.055 3.104 1.00 94.44 83 TYR A CA 1
ATOM 674 C C . TYR A 1 83 ? -7.280 -3.080 3.330 1.00 94.44 83 TYR A C 1
ATOM 676 O O . TYR A 1 83 ? -8.065 -3.252 4.260 1.00 94.44 83 TYR A O 1
ATOM 684 N N . ALA A 1 84 ? -7.410 -2.065 2.471 1.00 93.44 84 ALA A N 1
ATOM 685 C CA . ALA A 1 84 ? -8.463 -1.058 2.580 1.00 93.44 84 ALA A CA 1
ATOM 686 C C . ALA A 1 84 ? -9.875 -1.668 2.487 1.00 93.44 84 ALA A C 1
ATOM 688 O O . ALA A 1 84 ? -10.749 -1.322 3.279 1.00 93.44 84 ALA A O 1
ATOM 689 N N . ASP A 1 85 ? -10.084 -2.619 1.575 1.00 92.88 85 ASP A N 1
ATOM 690 C CA . ASP A 1 85 ? -11.343 -3.358 1.423 1.00 92.88 85 ASP A CA 1
ATOM 691 C C . ASP A 1 85 ? -11.664 -4.212 2.662 1.00 92.88 85 ASP A C 1
ATOM 693 O O . ASP A 1 85 ? -12.802 -4.226 3.130 1.00 92.88 85 ASP A O 1
ATOM 697 N N . MET A 1 86 ? -10.663 -4.878 3.252 1.00 92.25 86 MET A N 1
ATOM 698 C CA . MET A 1 86 ? -10.831 -5.612 4.513 1.00 92.25 86 MET A CA 1
ATOM 699 C C . MET A 1 86 ? -11.231 -4.675 5.657 1.00 92.25 86 MET A C 1
ATOM 701 O O . MET A 1 86 ? -12.192 -4.968 6.372 1.00 92.25 86 MET A O 1
ATOM 705 N N . VAL A 1 87 ? -10.561 -3.521 5.781 1.00 91.19 87 VAL A N 1
ATOM 706 C CA . VAL A 1 87 ? -10.926 -2.485 6.756 1.00 91.19 87 VAL A CA 1
ATOM 707 C C . VAL A 1 87 ? -12.363 -2.030 6.553 1.00 91.19 87 VAL A C 1
ATOM 709 O O . VAL A 1 87 ? -13.121 -2.073 7.514 1.00 91.19 87 VAL A O 1
ATOM 712 N N . GLN A 1 88 ? -12.770 -1.650 5.338 1.00 90.31 88 GLN A N 1
ATOM 713 C CA . GLN A 1 88 ? -14.138 -1.188 5.070 1.00 90.31 88 GLN A CA 1
ATOM 714 C C . GLN A 1 88 ? -15.194 -2.249 5.397 1.00 90.31 88 GLN A C 1
ATOM 716 O O . GLN A 1 88 ? -16.206 -1.939 6.028 1.00 90.31 88 GLN A O 1
ATOM 721 N N . LYS A 1 89 ? -14.955 -3.510 5.019 1.00 90.62 89 LYS A N 1
ATOM 722 C CA . LYS A 1 89 ? -15.876 -4.627 5.294 1.00 90.62 89 LYS A CA 1
ATOM 723 C C . LYS A 1 89 ? -16.089 -4.863 6.781 1.00 90.62 89 LYS A C 1
ATOM 725 O O . LYS A 1 89 ? -17.200 -5.187 7.202 1.00 90.62 89 LYS A O 1
ATOM 730 N N . ASP A 1 90 ? -15.032 -4.738 7.572 1.00 87.62 90 ASP A N 1
ATOM 731 C CA . ASP A 1 90 ? -15.116 -4.929 9.014 1.00 87.62 90 ASP A CA 1
ATOM 732 C C . ASP A 1 90 ? -15.417 -3.632 9.782 1.00 87.62 90 ASP A C 1
ATOM 734 O O . ASP A 1 90 ? -15.829 -3.703 10.939 1.00 87.62 90 ASP A O 1
ATOM 738 N N . PHE A 1 91 ? -15.307 -2.459 9.152 1.00 86.69 91 PHE A N 1
ATOM 739 C CA . PHE A 1 91 ? -15.523 -1.157 9.790 1.00 86.69 91 PHE A CA 1
ATOM 740 C C . PHE A 1 91 ? -16.898 -1.068 10.456 1.00 86.69 91 PHE A C 1
ATOM 742 O O . PHE A 1 91 ? -17.001 -0.662 11.611 1.00 86.69 91 PHE A O 1
ATOM 749 N N . GLY A 1 92 ? -17.948 -1.557 9.787 1.00 85.19 92 GLY A N 1
ATOM 750 C CA . GLY A 1 92 ? -19.305 -1.592 10.343 1.00 85.19 92 GLY A CA 1
ATOM 751 C C . GLY A 1 92 ? -19.446 -2.420 11.629 1.00 85.19 92 GLY A C 1
ATOM 752 O O . GLY A 1 92 ? -20.370 -2.184 12.400 1.00 85.19 92 GLY A O 1
ATOM 753 N N . LYS A 1 93 ? -18.529 -3.358 11.902 1.00 85.94 93 LYS A N 1
ATOM 754 C CA . LYS A 1 93 ? -18.500 -4.140 13.153 1.00 85.94 93 LYS A CA 1
ATOM 755 C C . LYS A 1 93 ? -17.769 -3.408 14.277 1.00 85.94 93 LYS A C 1
ATOM 757 O O . LYS A 1 93 ? -18.061 -3.639 15.445 1.00 85.94 93 LYS A O 1
ATOM 762 N N . PHE A 1 94 ? -16.816 -2.548 13.925 1.00 84.38 94 PHE A N 1
ATOM 763 C CA . PHE A 1 94 ? -15.962 -1.830 14.870 1.00 84.38 94 PHE A CA 1
ATOM 764 C C . PHE A 1 94 ? -16.410 -0.389 15.124 1.00 84.38 94 PHE A C 1
ATOM 766 O O . PHE A 1 94 ? -15.950 0.211 16.088 1.00 84.38 94 PHE A O 1
ATOM 773 N N . VAL A 1 95 ? -17.343 0.147 14.330 1.00 82.69 95 VAL A N 1
ATOM 774 C CA . VAL A 1 95 ? -17.876 1.515 14.470 1.00 82.69 95 VAL A CA 1
ATOM 775 C C . VAL A 1 95 ? -18.487 1.786 15.849 1.00 82.69 95 VAL A C 1
ATOM 777 O O . VAL A 1 95 ? -18.443 2.910 16.335 1.00 82.69 95 VAL A O 1
ATOM 780 N N . SER A 1 96 ? -19.009 0.755 16.520 1.00 85.44 96 SER A N 1
ATOM 781 C CA . SER A 1 96 ? -19.525 0.865 17.890 1.00 85.44 96 SER A CA 1
ATOM 782 C C . SER A 1 96 ? -18.431 1.125 18.933 1.00 85.44 96 SER A C 1
ATOM 784 O O . SER A 1 96 ? -18.744 1.512 20.055 1.00 85.44 96 SER A O 1
ATOM 786 N N . ASN A 1 97 ? -17.159 0.910 18.586 1.00 87.62 97 ASN A N 1
ATOM 787 C CA . ASN A 1 97 ? -16.004 1.201 19.423 1.00 87.62 97 ASN A CA 1
ATOM 788 C C . ASN A 1 97 ? -15.177 2.322 18.778 1.00 87.62 97 ASN A C 1
ATOM 790 O O . ASN A 1 97 ? -14.344 2.080 17.905 1.00 87.62 97 ASN A O 1
ATOM 794 N N . GLU A 1 98 ? -15.389 3.549 19.252 1.00 85.88 98 GLU A N 1
ATOM 795 C CA . GLU A 1 98 ? -14.744 4.767 18.744 1.00 85.88 98 GLU A CA 1
ATOM 796 C C . GLU A 1 98 ? -13.214 4.643 18.661 1.00 85.88 98 GLU A C 1
ATOM 798 O O . GLU A 1 98 ? -12.602 5.060 17.676 1.00 85.88 98 GLU A O 1
ATOM 803 N N . LYS A 1 99 ? -12.588 3.996 19.655 1.00 85.62 99 LYS A N 1
ATOM 804 C CA . LYS A 1 99 ? -11.136 3.793 19.672 1.00 85.62 99 LYS A CA 1
ATOM 805 C C . LYS A 1 99 ? -10.685 2.895 18.519 1.00 85.62 99 LYS A C 1
ATOM 807 O O . LYS A 1 99 ? -9.715 3.227 17.842 1.00 85.62 99 LYS A O 1
ATOM 812 N N . LEU A 1 100 ? -11.389 1.789 18.274 1.00 86.62 100 LEU A N 1
ATOM 813 C CA . LEU A 1 100 ? -11.067 0.872 17.175 1.00 86.62 100 LEU A CA 1
ATOM 814 C C . LEU A 1 100 ? -11.339 1.505 15.813 1.00 86.62 100 LEU A C 1
ATOM 816 O O . LEU A 1 100 ? -10.494 1.411 14.927 1.00 86.62 100 LEU A O 1
ATOM 820 N N . ALA A 1 101 ? -12.467 2.199 15.658 1.00 87.50 101 ALA A N 1
ATOM 821 C CA . ALA A 1 101 ? -12.783 2.928 14.433 1.00 87.50 101 ALA A CA 1
ATOM 822 C C . ALA A 1 101 ? -11.688 3.956 14.096 1.00 87.50 101 ALA A C 1
ATOM 824 O O . ALA A 1 101 ? -11.208 4.002 12.963 1.00 87.50 101 ALA A O 1
ATOM 825 N N . CYS A 1 102 ? -11.217 4.707 15.098 1.00 88.94 102 CYS A N 1
ATOM 826 C CA . CYS A 1 102 ? -10.114 5.651 14.941 1.00 88.94 102 CYS A CA 1
ATOM 827 C C . CYS A 1 102 ? -8.814 4.950 14.517 1.00 88.94 102 CYS A C 1
ATOM 829 O O . CYS A 1 102 ? -8.159 5.399 13.578 1.00 88.94 102 CYS A O 1
ATOM 831 N N . ILE A 1 103 ? -8.453 3.823 15.143 1.00 90.00 103 ILE A N 1
ATOM 832 C CA . ILE A 1 103 ? -7.261 3.042 14.764 1.00 90.00 103 ILE A CA 1
ATOM 833 C C . ILE A 1 103 ? -7.357 2.560 13.312 1.00 90.00 103 ILE A C 1
ATOM 835 O O . ILE A 1 103 ? -6.399 2.711 12.561 1.00 90.00 103 ILE A O 1
ATOM 839 N N . LEU A 1 104 ? -8.515 2.062 12.877 1.00 90.31 104 LEU A N 1
ATOM 840 C CA . LEU A 1 104 ? -8.723 1.624 11.495 1.00 90.31 104 LEU A CA 1
ATOM 841 C C . LEU A 1 104 ? -8.576 2.771 10.484 1.00 90.31 104 LEU A C 1
ATOM 843 O O . LEU A 1 104 ? -7.930 2.592 9.449 1.00 90.31 104 LEU A O 1
ATOM 847 N N . MET A 1 105 ? -9.102 3.960 10.792 1.00 90.56 105 MET A N 1
ATOM 848 C CA . MET A 1 105 ? -8.885 5.153 9.960 1.00 90.56 105 MET A CA 1
ATOM 849 C C . MET A 1 105 ? -7.404 5.546 9.926 1.00 90.56 105 MET A C 1
ATOM 851 O O . MET A 1 105 ? -6.847 5.808 8.858 1.00 90.56 105 MET A O 1
ATOM 855 N N . ASN A 1 106 ? -6.729 5.518 11.078 1.00 91.38 106 ASN A N 1
ATOM 856 C CA . ASN A 1 106 ? -5.296 5.790 11.157 1.00 91.38 106 ASN A CA 1
ATOM 857 C C . ASN A 1 106 ? -4.475 4.763 10.370 1.00 91.38 106 ASN A C 1
ATOM 859 O O . ASN A 1 106 ? -3.467 5.135 9.773 1.00 91.38 106 ASN A O 1
ATOM 863 N N . ASN A 1 107 ? -4.907 3.501 10.315 1.00 91.88 107 ASN A N 1
ATOM 864 C CA . ASN A 1 107 ? -4.254 2.476 9.510 1.00 91.88 107 ASN A CA 1
ATOM 865 C C . ASN A 1 107 ? -4.320 2.822 8.024 1.00 91.88 107 ASN A C 1
ATOM 867 O O . ASN A 1 107 ? -3.281 2.846 7.368 1.00 91.88 107 ASN A O 1
ATOM 871 N N . VAL A 1 108 ? -5.508 3.147 7.501 1.00 92.69 108 VAL A N 1
ATOM 872 C CA . VAL A 1 108 ? -5.675 3.536 6.088 1.00 92.69 108 VAL A CA 1
ATOM 873 C C . VAL A 1 108 ? -4.883 4.807 5.771 1.00 92.69 108 VAL A C 1
ATOM 875 O O . VAL A 1 108 ? -4.203 4.871 4.744 1.00 92.69 108 VAL A O 1
ATOM 878 N N . GLN A 1 109 ? -4.878 5.790 6.675 1.00 92.19 109 GLN A N 1
ATOM 879 C CA . GLN A 1 109 ? -4.045 6.982 6.521 1.00 92.19 109 GLN A CA 1
ATOM 880 C C . GLN A 1 109 ? -2.552 6.633 6.500 1.00 92.19 109 GLN A C 1
ATOM 882 O O . GLN A 1 109 ? -1.799 7.163 5.681 1.00 92.19 109 GLN A O 1
ATOM 887 N N . GLN A 1 110 ? -2.113 5.702 7.344 1.00 92.62 110 GLN A N 1
ATOM 888 C CA . GLN A 1 110 ? -0.731 5.245 7.358 1.00 92.62 110 GLN A CA 1
ATOM 889 C C . GLN A 1 110 ? -0.364 4.478 6.079 1.00 92.62 110 GLN A C 1
ATOM 891 O O . GLN A 1 110 ? 0.771 4.616 5.617 1.00 92.62 110 GLN A O 1
ATOM 896 N N . LEU A 1 111 ? 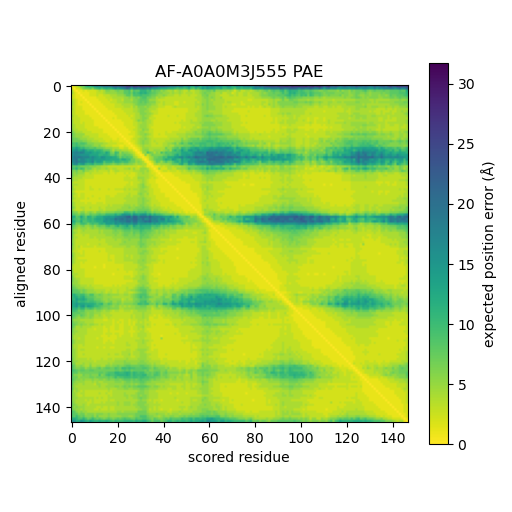-1.303 3.750 5.453 1.00 93.88 111 LEU A N 1
ATOM 897 C CA . LEU A 1 111 ? -1.069 3.147 4.134 1.00 93.88 111 LEU A CA 1
ATOM 898 C C . LEU A 1 111 ? -0.675 4.207 3.106 1.00 93.88 111 LEU A C 1
ATOM 900 O O . LEU A 1 111 ? 0.248 3.986 2.326 1.00 93.88 111 LEU A O 1
ATOM 904 N N . ARG A 1 112 ? -1.333 5.371 3.124 1.00 93.81 112 ARG A N 1
ATOM 905 C CA . ARG A 1 112 ? -1.020 6.478 2.210 1.00 93.81 112 ARG A CA 1
ATOM 906 C C . ARG A 1 112 ? 0.375 7.033 2.457 1.00 93.81 112 ARG A C 1
ATOM 908 O O . ARG A 1 112 ? 1.160 7.128 1.520 1.00 93.81 112 ARG A O 1
ATOM 915 N N . VAL A 1 113 ? 0.702 7.340 3.710 1.00 93.62 113 VAL A N 1
ATOM 916 C CA . VAL A 1 113 ? 2.011 7.908 4.077 1.00 93.62 113 VAL A CA 1
ATOM 917 C C . VAL A 1 113 ? 3.150 6.953 3.713 1.00 93.62 113 VAL A C 1
ATOM 919 O O . VAL A 1 113 ? 4.188 7.365 3.200 1.00 93.62 113 VAL A O 1
ATOM 922 N N . GLN A 1 114 ? 2.982 5.658 3.972 1.00 93.31 114 GLN A N 1
ATOM 923 C CA . GLN A 1 114 ? 4.019 4.669 3.680 1.00 93.31 114 GLN A CA 1
ATOM 924 C C . GLN A 1 114 ? 4.102 4.326 2.187 1.00 93.31 114 GLN A C 1
ATOM 926 O O . GLN A 1 114 ? 5.193 4.067 1.679 1.00 93.31 114 GLN A O 1
ATOM 931 N N . LEU A 1 115 ? 2.984 4.389 1.459 1.00 94.25 115 LEU A N 1
ATOM 932 C CA . LEU A 1 115 ? 2.975 4.268 0.003 1.00 94.25 115 LEU A CA 1
ATOM 933 C C . LEU A 1 115 ? 3.773 5.398 -0.663 1.00 94.25 115 LEU A C 1
ATOM 935 O O . LEU A 1 115 ? 4.510 5.118 -1.604 1.00 94.25 115 LEU A O 1
ATOM 939 N N . GLU A 1 116 ? 3.687 6.640 -0.172 1.00 93.31 116 GLU A N 1
ATOM 940 C CA . GLU A 1 116 ? 4.528 7.745 -0.672 1.00 93.31 116 GLU A CA 1
ATOM 941 C C . GLU A 1 116 ? 6.020 7.463 -0.459 1.00 93.31 116 GLU A C 1
ATOM 943 O O . GLU A 1 116 ? 6.815 7.617 -1.383 1.00 93.31 116 GLU A O 1
ATOM 948 N N . LYS A 1 117 ? 6.402 6.947 0.713 1.00 93.44 117 LYS A N 1
ATOM 949 C CA . LYS A 1 117 ? 7.801 6.582 0.996 1.00 93.44 117 LYS A CA 1
ATOM 950 C C . LYS A 1 117 ? 8.311 5.463 0.092 1.00 93.44 117 LYS A C 1
ATOM 952 O O . LYS A 1 117 ? 9.430 5.536 -0.413 1.00 93.44 117 LYS A O 1
ATOM 957 N N . ILE A 1 118 ? 7.502 4.423 -0.128 1.00 93.62 118 ILE A N 1
ATOM 958 C CA . ILE A 1 118 ? 7.848 3.347 -1.067 1.00 93.62 118 ILE A CA 1
ATOM 959 C C . ILE A 1 118 ? 7.962 3.902 -2.487 1.00 93.62 118 ILE A C 1
ATOM 961 O O . ILE A 1 118 ? 8.903 3.551 -3.192 1.00 93.62 118 ILE A O 1
ATOM 965 N N . TYR A 1 119 ? 7.051 4.783 -2.897 1.00 92.38 119 TYR A N 1
ATOM 966 C CA . TYR A 1 119 ? 7.078 5.433 -4.204 1.00 92.38 119 TYR A CA 1
ATOM 967 C C . TYR A 1 119 ? 8.370 6.230 -4.430 1.00 92.38 119 TYR A C 1
ATOM 969 O O . TYR A 1 119 ? 9.037 6.044 -5.451 1.00 92.38 119 TYR A O 1
ATOM 977 N N . GLU A 1 120 ? 8.772 7.058 -3.464 1.00 92.75 120 GLU A N 1
ATOM 978 C CA . GLU A 1 120 ? 10.050 7.775 -3.513 1.00 92.75 120 GLU A CA 1
ATOM 979 C C . GLU A 1 120 ? 11.225 6.800 -3.605 1.00 92.75 120 GLU A C 1
ATOM 981 O O . GLU A 1 120 ? 12.107 6.960 -4.451 1.00 92.75 120 GLU A O 1
ATOM 986 N N . ASN A 1 121 ? 11.200 5.728 -2.809 1.00 90.69 121 ASN A N 1
ATOM 987 C CA . ASN A 1 121 ? 12.236 4.704 -2.839 1.00 90.69 121 ASN A CA 1
ATOM 988 C C . ASN A 1 121 ? 12.273 3.963 -4.190 1.00 90.69 121 ASN A C 1
ATOM 990 O O . ASN A 1 121 ? 13.350 3.636 -4.676 1.00 90.69 121 ASN A O 1
ATOM 994 N N . MET A 1 122 ? 11.141 3.728 -4.851 1.00 89.00 122 MET A N 1
ATOM 995 C CA . MET A 1 122 ? 11.095 3.091 -6.175 1.00 89.00 122 MET A CA 1
ATOM 996 C C . MET A 1 122 ? 11.721 3.948 -7.289 1.00 89.00 122 MET A C 1
ATOM 998 O O . MET A 1 122 ? 12.109 3.400 -8.318 1.00 89.00 122 MET A O 1
ATOM 1002 N N . GLY A 1 123 ? 11.855 5.261 -7.090 1.00 87.19 123 GLY A N 1
ATOM 1003 C CA . GLY A 1 123 ? 12.394 6.196 -8.085 1.00 87.19 123 GLY A CA 1
ATOM 1004 C C . GLY A 1 123 ? 11.561 7.467 -8.252 1.00 87.19 123 GLY A C 1
ATOM 1005 O O . GLY A 1 123 ? 11.954 8.355 -9.012 1.00 87.19 123 GLY A O 1
ATOM 1006 N N . GLY A 1 124 ? 10.429 7.563 -7.548 1.00 90.19 124 GLY A N 1
ATOM 1007 C CA . GLY A 1 124 ? 9.539 8.716 -7.549 1.00 90.19 124 GLY A CA 1
ATOM 1008 C C . GLY A 1 124 ? 9.198 9.187 -8.970 1.00 90.19 124 GLY A C 1
ATOM 1009 O O . GLY A 1 124 ? 8.752 8.380 -9.785 1.00 90.19 124 GLY A O 1
ATOM 1010 N N . PRO A 1 125 ? 9.443 10.463 -9.318 1.00 86.50 125 PRO A N 1
ATOM 1011 C CA . PRO A 1 125 ? 9.087 11.006 -10.630 1.00 86.50 125 PRO A CA 1
ATOM 1012 C C . PRO A 1 125 ? 9.826 10.346 -11.807 1.00 86.50 125 PRO A C 1
ATOM 1014 O O . PRO A 1 125 ? 9.352 10.441 -12.935 1.00 86.50 125 PRO A O 1
ATOM 1017 N N . ASN A 1 126 ? 10.952 9.665 -11.562 1.00 86.25 126 ASN A N 1
ATOM 1018 C CA . ASN A 1 126 ? 11.734 8.980 -12.599 1.00 86.25 126 ASN A CA 1
ATOM 1019 C C . ASN A 1 126 ? 11.247 7.550 -12.880 1.00 86.25 126 ASN A C 1
ATOM 1021 O O . ASN A 1 126 ? 11.801 6.868 -13.742 1.00 86.25 126 ASN A O 1
ATOM 1025 N N . LEU A 1 127 ? 10.249 7.068 -12.137 1.00 88.12 127 LEU A N 1
ATOM 1026 C CA . LEU A 1 127 ? 9.641 5.766 -12.372 1.00 88.12 127 LEU A CA 1
ATOM 1027 C C . LEU A 1 127 ? 8.894 5.759 -13.714 1.00 88.12 127 LEU A C 1
ATOM 1029 O O . LEU A 1 127 ? 8.449 6.794 -14.214 1.00 88.12 127 LEU A O 1
ATOM 1033 N N . ASP A 1 128 ? 8.709 4.573 -14.286 1.00 90.12 128 ASP A N 1
ATOM 1034 C CA . ASP A 1 128 ? 7.953 4.427 -15.523 1.00 90.12 128 ASP A CA 1
ATOM 1035 C C . ASP A 1 128 ? 6.526 5.029 -15.414 1.00 90.12 128 ASP A C 1
ATOM 1037 O O . ASP A 1 128 ? 5.833 4.800 -14.411 1.00 90.12 128 ASP A O 1
ATOM 1041 N N . PRO A 1 129 ? 6.037 5.746 -16.450 1.00 90.06 129 PRO A N 1
ATOM 1042 C CA . PRO A 1 129 ? 4.725 6.399 -16.442 1.00 90.06 129 PRO A CA 1
ATOM 1043 C C . PRO A 1 129 ? 3.545 5.481 -16.093 1.00 90.06 129 PRO A C 1
ATOM 1045 O O . PRO A 1 129 ? 2.587 5.914 -15.442 1.00 90.06 129 PRO A O 1
ATOM 1048 N N . ALA A 1 130 ? 3.594 4.210 -16.498 1.00 89.81 130 ALA A N 1
ATOM 1049 C CA . ALA A 1 130 ? 2.545 3.244 -16.194 1.00 89.81 130 ALA A CA 1
ATOM 1050 C C . ALA A 1 130 ? 2.513 2.911 -14.697 1.00 89.81 130 ALA A C 1
ATOM 1052 O O . ALA A 1 130 ? 1.437 2.860 -14.099 1.00 89.81 130 ALA A O 1
ATOM 1053 N N . ALA A 1 131 ? 3.683 2.738 -14.078 1.00 91.12 131 ALA A N 1
ATOM 1054 C CA . ALA A 1 131 ? 3.794 2.493 -12.644 1.00 91.12 131 ALA A CA 1
ATOM 1055 C C . ALA A 1 131 ? 3.379 3.737 -11.834 1.00 91.12 131 ALA A C 1
ATOM 1057 O O . ALA A 1 131 ? 2.588 3.621 -10.897 1.00 91.12 131 ALA A O 1
ATOM 1058 N N . ASN A 1 132 ? 3.795 4.936 -12.265 1.00 92.12 132 ASN A N 1
ATOM 1059 C CA . ASN A 1 132 ? 3.365 6.212 -11.675 1.00 92.12 132 ASN A CA 1
ATOM 1060 C C . ASN A 1 132 ? 1.845 6.364 -11.666 1.00 92.12 132 ASN A C 1
ATOM 1062 O O . ASN A 1 132 ? 1.249 6.729 -10.650 1.00 92.12 132 ASN A O 1
ATOM 1066 N N . THR A 1 133 ? 1.207 6.040 -12.791 1.00 93.62 133 THR A N 1
ATOM 1067 C CA . THR A 1 133 ? -0.250 6.111 -12.930 1.00 93.62 133 THR A CA 1
ATOM 1068 C C . THR A 1 133 ? -0.948 5.162 -11.955 1.00 93.62 133 THR A C 1
ATOM 1070 O O . THR A 1 133 ? -1.923 5.551 -11.310 1.00 93.62 133 THR A O 1
ATOM 1073 N N . VAL A 1 134 ? -0.443 3.933 -11.799 1.00 94.00 134 VAL A N 1
ATOM 1074 C CA . VAL A 1 134 ? -0.995 2.951 -10.850 1.00 94.00 134 VAL A CA 1
ATOM 1075 C C . VAL A 1 134 ? -0.890 3.459 -9.412 1.00 94.00 134 VAL A C 1
ATOM 1077 O O . VAL A 1 134 ? -1.899 3.478 -8.708 1.00 94.00 134 VAL A O 1
ATOM 1080 N N . LEU A 1 135 ? 0.289 3.918 -8.987 1.00 93.50 135 LEU A N 1
ATOM 1081 C CA . LEU A 1 135 ? 0.534 4.354 -7.606 1.00 93.50 135 LEU A CA 1
ATOM 1082 C C . LEU A 1 135 ? -0.206 5.657 -7.266 1.00 93.50 135 LEU A C 1
ATOM 1084 O O . LEU A 1 135 ? -0.758 5.795 -6.175 1.00 93.50 135 LEU A O 1
ATOM 1088 N N . THR A 1 136 ? -0.315 6.578 -8.225 1.00 92.75 136 THR A N 1
ATOM 1089 C CA . THR A 1 136 ? -1.099 7.814 -8.065 1.00 92.75 136 THR A CA 1
ATOM 1090 C C . THR A 1 136 ? -2.597 7.520 -7.953 1.00 92.75 136 THR A C 1
ATOM 1092 O O . THR A 1 136 ? -3.293 8.090 -7.112 1.00 92.75 136 THR A O 1
ATOM 1095 N N . ASN A 1 137 ? -3.120 6.607 -8.776 1.00 94.06 137 ASN A N 1
ATOM 1096 C CA . ASN A 1 137 ? -4.518 6.188 -8.678 1.00 94.06 137 ASN A CA 1
ATOM 1097 C C . ASN A 1 137 ? -4.792 5.436 -7.373 1.00 94.06 137 ASN A C 1
ATOM 1099 O O . ASN A 1 137 ? -5.860 5.607 -6.787 1.00 94.06 137 ASN A O 1
ATOM 1103 N N . LEU A 1 138 ? -3.832 4.643 -6.899 1.00 94.31 138 LEU A N 1
ATOM 1104 C CA . LEU A 1 138 ? -3.906 3.980 -5.603 1.00 94.31 138 LEU A CA 1
ATOM 1105 C C . LEU A 1 138 ? -3.995 4.993 -4.455 1.00 94.31 138 LEU A C 1
ATOM 1107 O O . LEU A 1 138 ? -4.891 4.868 -3.628 1.00 94.31 138 LEU A O 1
ATOM 1111 N N . GLN A 1 139 ? -3.155 6.034 -4.449 1.00 92.50 139 GLN A N 1
ATOM 1112 C CA . GLN A 1 139 ? -3.242 7.128 -3.470 1.00 92.50 139 GLN A CA 1
ATOM 1113 C C . GLN A 1 139 ? -4.631 7.769 -3.431 1.00 92.50 139 GLN A C 1
ATOM 1115 O O . GLN A 1 139 ? -5.213 7.931 -2.359 1.00 92.50 139 GLN A O 1
ATOM 1120 N N . LYS A 1 140 ? -5.201 8.080 -4.602 1.00 93.44 140 LYS A N 1
ATOM 1121 C CA . LYS A 1 140 ? -6.554 8.650 -4.699 1.00 93.44 140 LYS A CA 1
ATOM 1122 C C . LYS A 1 140 ? -7.618 7.706 -4.143 1.00 93.44 140 LYS A C 1
ATOM 1124 O O . LYS A 1 140 ? -8.501 8.153 -3.421 1.00 93.44 140 LYS A O 1
ATOM 1129 N N . LYS A 1 141 ? -7.527 6.409 -4.449 1.00 93.56 141 LYS A N 1
ATOM 1130 C CA . LYS A 1 141 ? -8.456 5.397 -3.923 1.00 93.56 141 LYS A CA 1
ATOM 1131 C C . LYS A 1 141 ? -8.352 5.266 -2.407 1.00 93.56 141 LYS A C 1
ATOM 1133 O O . LYS A 1 141 ? -9.378 5.236 -1.749 1.00 93.56 141 LYS A O 1
ATOM 1138 N N . LEU A 1 142 ? -7.138 5.231 -1.859 1.00 91.81 142 LEU A N 1
ATOM 1139 C CA . LEU A 1 142 ? -6.928 5.186 -0.411 1.00 91.81 142 LEU A CA 1
ATOM 1140 C C . LEU A 1 142 ? -7.435 6.460 0.281 1.00 91.81 142 LEU A C 1
ATOM 1142 O O . LEU A 1 142 ? -7.951 6.368 1.387 1.00 91.81 142 LEU A O 1
ATOM 1146 N N . ASN A 1 143 ? -7.337 7.631 -0.362 1.00 90.75 143 ASN A N 1
ATOM 1147 C CA . ASN A 1 143 ? -7.965 8.852 0.152 1.00 90.75 143 ASN A CA 1
ATOM 1148 C C . ASN A 1 143 ? -9.492 8.737 0.162 1.00 90.75 143 ASN A C 1
ATOM 1150 O O . ASN A 1 143 ? -10.101 9.007 1.182 1.00 90.75 143 ASN A O 1
ATOM 1154 N N . ALA A 1 144 ? -10.094 8.265 -0.930 1.00 90.38 144 ALA A N 1
ATOM 1155 C CA . ALA A 1 144 ? -11.544 8.090 -1.022 1.00 90.38 144 ALA A CA 1
ATOM 1156 C C . ALA A 1 144 ? -12.104 7.022 -0.063 1.00 90.38 144 ALA A C 1
ATOM 1158 O O . ALA A 1 144 ? -13.304 6.971 0.156 1.00 90.38 144 ALA A O 1
ATOM 1159 N N . VAL A 1 145 ? -11.258 6.138 0.478 1.00 87.94 145 VAL A N 1
ATOM 1160 C CA . VAL A 1 145 ? -11.641 5.183 1.535 1.00 87.94 145 VAL A CA 1
ATOM 1161 C C . VAL A 1 145 ? -11.750 5.869 2.903 1.00 87.94 145 VAL A C 1
ATOM 1163 O O . VAL A 1 145 ? -12.438 5.347 3.777 1.00 87.94 145 VAL A O 1
ATOM 1166 N N . LEU A 1 146 ? -11.038 6.982 3.099 1.00 80.75 146 LEU A N 1
ATOM 1167 C CA . LEU A 1 146 ? -11.054 7.775 4.332 1.00 80.75 146 LEU A CA 1
ATOM 1168 C C . LEU A 1 146 ? -12.158 8.837 4.355 1.00 80.75 146 LEU A C 1
ATOM 1170 O O . LEU A 1 146 ? -12.522 9.263 5.451 1.00 80.75 146 LEU A O 1
ATOM 1174 N N . ASP A 1 147 ? -12.609 9.277 3.177 1.00 78.12 147 ASP A N 1
ATOM 1175 C CA . ASP A 1 147 ? -13.729 10.209 2.986 1.00 78.12 147 ASP A CA 1
ATOM 1176 C C . ASP A 1 147 ? -15.081 9.527 3.273 1.00 78.12 147 ASP A C 1
ATOM 1178 O O . ASP A 1 147 ? -15.931 10.170 3.932 1.00 78.12 147 ASP A O 1
#

Radius of gyration: 15.71 Å; Cα contacts (8 Å, |Δi|>4): 125; chains: 1; bounding box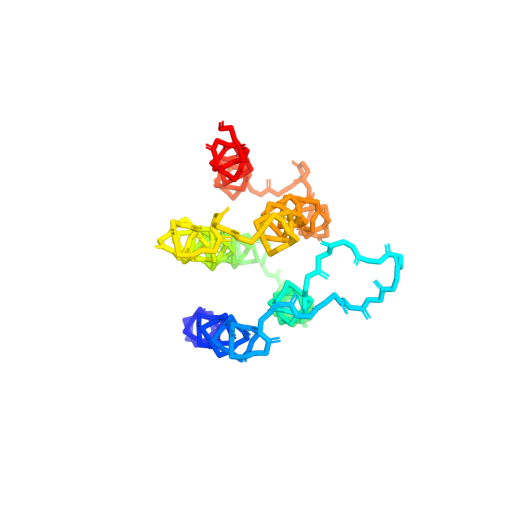: 42×28×42 Å

Solvent-accessible surface area (backbone atoms only — not comparable to full-atom values): 7967 Å² total; per-residue (Å²): 123,61,68,63,53,52,48,42,54,49,51,46,50,48,39,53,51,34,44,52,52,28,54,75,63,62,49,49,57,70,41,99,91,37,64,29,30,54,33,59,56,53,42,50,50,51,54,51,48,53,52,51,52,58,68,66,52,85,61,92,45,67,67,59,49,47,51,51,50,37,51,50,36,51,39,52,45,51,44,55,50,50,50,50,51,53,49,59,71,49,38,80,76,34,57,89,38,63,70,53,39,50,26,54,52,35,35,49,53,46,52,49,59,51,48,52,54,51,41,51,71,72,42,42,91,77,38,54,69,70,28,51,51,49,51,52,52,43,48,53,51,51,49,62,73,74,108

Orga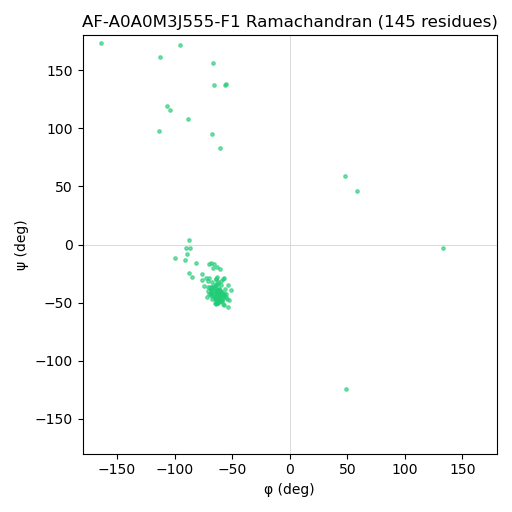nism: Anisakis simplex (NCBI:txid6269)

Foldseek 3Di:
DVVLVVLLVVLQVQLVVLVVVCVVVLQDAPDPVGLAGCSLVSSLVSLVVVLVVLVVPPDPDVVVSLVSLLSSLVSLLVSLVVNLVVLVVCLVVCVVPPSSNSNSLSSLVSSLVSLVVVCVVSPNPPHDPNSVVSSVVSSVVSVVSND

InterPro domains:
  IPR010439 MUN domain [PF06292] (1-147)
  IPR014770 Munc13 homology 1 [PS51258] (1-87)
  IPR027080 Protein Unc-13 [PTHR10480] (1-147)